Protein AF-A0A3B8X497-F1 (afdb_monomer_lite)

Sequence (88 aa):
DEFVGKLKMMRNAADDLGHKDFVIIARTDGVSATEAPETKRGIQLAIDRGLRYMDSGVPDLLWCEFPTAERGPTEQFCSEIRKRFPGA

Foldseek 3Di:
DVLLVVLVVVCVVCVVVVNNVDAAEAEDAQQPPPPDPPVRGHLVVLLVSQLVNVVSVRHPHYHYDDPDPDPVSVCVSVVSNCVPVVVD

Secondary structure (DSSP, 8-state):
-HHHHHHHHHHHHHHHTT-TT---EEEE-TTT-TTS-GGG-SHHHHHHHHHHHHTTT--SEEEE--SS--HHHHHHHHHHHHHH-TT-

Structure (mmCIF, N/CA/C/O backbone):
data_AF-A0A3B8X497-F1
#
_entry.id   AF-A0A3B8X497-F1
#
loop_
_atom_site.group_PDB
_atom_site.id
_atom_site.type_symbol
_atom_site.label_atom_id
_atom_site.label_alt_id
_atom_site.label_comp_id
_atom_site.label_asym_id
_atom_site.label_entity_id
_atom_site.label_seq_id
_atom_site.pdbx_PDB_ins_code
_atom_site.Cartn_x
_atom_site.Cartn_y
_atom_site.Cartn_z
_atom_site.occupancy
_atom_site.B_iso_or_equiv
_atom_site.auth_seq_id
_atom_site.auth_comp_id
_atom_site.auth_asym_id
_atom_site.auth_atom_id
_atom_site.pdbx_PDB_model_num
ATOM 1 N N . ASP A 1 1 ? 3.509 12.832 0.725 1.00 80.81 1 ASP A N 1
ATOM 2 C CA . ASP A 1 1 ? 2.692 13.268 1.876 1.00 80.81 1 ASP A CA 1
ATOM 3 C C . ASP A 1 1 ? 1.203 13.218 1.589 1.00 80.81 1 ASP A C 1
ATOM 5 O O . ASP A 1 1 ? 0.486 12.636 2.388 1.00 80.81 1 ASP A O 1
ATOM 9 N N . GLU A 1 2 ? 0.742 13.699 0.430 1.00 94.25 2 GLU A N 1
ATOM 10 C CA . GLU A 1 2 ? -0.685 13.682 0.056 1.00 94.25 2 GLU A CA 1
ATOM 11 C C . GLU A 1 2 ? -1.375 12.311 0.225 1.00 94.25 2 GLU A C 1
ATOM 13 O O . GLU A 1 2 ? -2.382 12.212 0.920 1.00 94.25 2 GLU A O 1
ATOM 18 N N . PHE A 1 3 ? -0.821 11.233 -0.349 1.00 95.88 3 PHE A N 1
ATOM 19 C CA . PHE A 1 3 ? -1.447 9.904 -0.270 1.00 95.88 3 PHE A CA 1
ATOM 20 C C . PHE A 1 3 ? -1.518 9.355 1.163 1.00 95.88 3 PHE A C 1
ATOM 22 O O . PHE A 1 3 ? -2.520 8.770 1.553 1.00 95.88 3 PHE A O 1
ATOM 29 N N . VAL A 1 4 ? -0.497 9.608 1.987 1.00 97.50 4 VAL A N 1
AT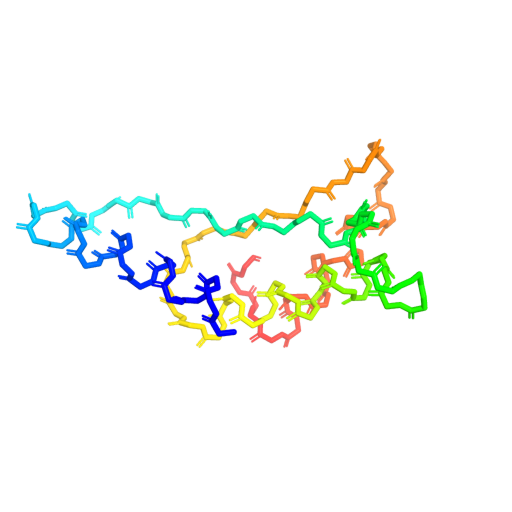OM 30 C CA . VAL A 1 4 ? -0.522 9.235 3.412 1.00 97.50 4 VAL A CA 1
ATOM 31 C C . VAL A 1 4 ? -1.604 10.022 4.157 1.00 97.50 4 VAL A C 1
ATOM 33 O O . VAL A 1 4 ? -2.284 9.466 5.015 1.00 97.50 4 VAL A O 1
ATOM 36 N N . GLY A 1 5 ? -1.811 11.293 3.801 1.00 98.19 5 GLY A N 1
ATOM 37 C CA .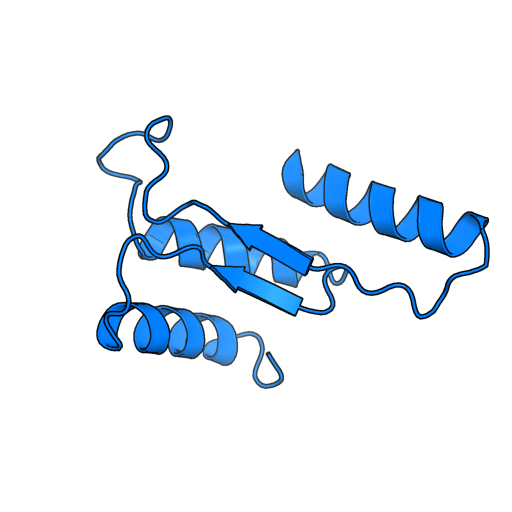 GLY A 1 5 ? -2.933 12.088 4.301 1.00 98.19 5 GLY A CA 1
ATOM 38 C C . GLY A 1 5 ? -4.288 11.457 3.967 1.00 98.19 5 GLY A C 1
ATOM 39 O O . GLY A 1 5 ? -5.133 11.341 4.850 1.00 98.19 5 GLY A O 1
ATOM 40 N N . LYS A 1 6 ? -4.465 10.964 2.732 1.00 98.31 6 LYS A N 1
ATOM 41 C CA . LYS A 1 6 ? -5.676 10.233 2.315 1.00 98.31 6 LYS A CA 1
ATOM 42 C C . LYS A 1 6 ? -5.890 8.957 3.134 1.00 98.31 6 LYS A C 1
ATOM 44 O O . LYS A 1 6 ? -7.007 8.722 3.581 1.00 98.31 6 LYS A O 1
ATOM 49 N N . LEU A 1 7 ? -4.835 8.173 3.386 1.00 98.31 7 LEU A N 1
ATOM 50 C CA . LEU A 1 7 ? -4.917 6.981 4.243 1.00 98.31 7 LEU A CA 1
ATOM 51 C C . LEU A 1 7 ? -5.412 7.345 5.650 1.00 98.31 7 LEU A C 1
ATOM 53 O O . LEU A 1 7 ? -6.403 6.791 6.118 1.00 98.31 7 LEU A O 1
ATOM 57 N N . LYS A 1 8 ? -4.775 8.330 6.292 1.00 97.88 8 LYS A N 1
ATOM 58 C CA . LYS A 1 8 ? -5.161 8.794 7.635 1.00 97.88 8 LYS A CA 1
ATOM 59 C C . LYS A 1 8 ? -6.599 9.308 7.682 1.00 97.88 8 LYS A C 1
ATOM 61 O O . LYS A 1 8 ? -7.324 8.992 8.615 1.00 97.88 8 LYS A O 1
ATOM 66 N N . MET A 1 9 ? -7.022 10.055 6.662 1.00 98.19 9 MET A N 1
ATOM 67 C CA . MET A 1 9 ? -8.402 10.525 6.539 1.00 98.19 9 MET A CA 1
ATOM 68 C C . MET A 1 9 ? -9.394 9.355 6.481 1.00 98.19 9 MET A C 1
ATOM 70 O O . MET A 1 9 ? -10.404 9.396 7.175 1.00 98.19 9 MET A O 1
ATOM 74 N N . MET A 1 10 ? -9.105 8.310 5.696 1.00 98.00 10 MET A N 1
ATOM 75 C CA . MET A 1 10 ? -9.965 7.122 5.619 1.00 98.00 10 MET A CA 1
ATOM 76 C C . MET A 1 10 ? -10.074 6.403 6.969 1.00 98.00 10 MET A C 1
ATOM 78 O O . MET A 1 10 ? -11.180 6.040 7.360 1.00 98.00 10 MET A O 1
ATOM 82 N N . ARG A 1 11 ? -8.962 6.253 7.705 1.00 98.00 11 ARG A N 1
ATOM 83 C CA . ARG A 1 11 ? -8.980 5.654 9.050 1.00 98.00 11 ARG A CA 1
ATOM 84 C C . ARG A 1 11 ? -9.801 6.483 10.031 1.00 98.00 11 ARG A C 1
ATOM 86 O O . ARG A 1 11 ? -10.684 5.932 10.670 1.00 98.00 11 ARG A O 1
ATOM 93 N N . ASN A 1 12 ? -9.582 7.797 10.076 1.00 97.94 12 ASN A N 1
ATOM 94 C CA . ASN A 1 12 ? -10.346 8.683 10.955 1.00 97.94 12 ASN A CA 1
ATOM 95 C C . ASN A 1 12 ? -11.851 8.615 10.659 1.00 97.94 12 ASN A C 1
ATOM 97 O O . ASN A 1 12 ? -12.648 8.490 11.578 1.00 97.94 12 ASN A O 1
ATOM 101 N N . ALA A 1 13 ? -12.242 8.633 9.380 1.00 98.38 13 ALA A N 1
ATOM 102 C CA . ALA A 1 13 ? -13.648 8.525 8.999 1.00 98.38 13 ALA A CA 1
ATOM 103 C C . ALA A 1 13 ? -14.269 7.181 9.423 1.00 98.38 13 ALA A C 1
ATOM 105 O O . ALA A 1 13 ? -15.412 7.147 9.873 1.00 98.38 13 ALA A O 1
ATOM 106 N N . ALA A 1 14 ? -13.528 6.075 9.294 1.00 98.31 14 ALA A N 1
ATOM 107 C CA . ALA A 1 14 ? -13.981 4.769 9.762 1.00 98.31 14 ALA A CA 1
ATOM 108 C C . ALA A 1 14 ? -14.127 4.729 11.292 1.00 98.31 14 ALA A C 1
ATOM 110 O O . ALA A 1 14 ? -15.141 4.247 11.798 1.00 98.31 14 ALA A O 1
ATOM 111 N N . ASP A 1 15 ? -13.153 5.277 12.019 1.00 97.56 15 ASP A N 1
ATOM 112 C CA . ASP A 1 15 ? -13.149 5.314 13.481 1.00 97.56 15 ASP A CA 1
ATOM 113 C C . ASP A 1 15 ? -14.297 6.179 14.033 1.00 97.56 15 ASP A C 1
ATOM 115 O O . ASP A 1 15 ? -14.992 5.745 14.954 1.00 97.56 15 ASP A O 1
ATOM 119 N N . ASP A 1 16 ? -14.564 7.341 13.426 1.00 98.19 16 ASP A N 1
ATOM 120 C CA . ASP A 1 16 ? -15.663 8.248 13.798 1.00 98.19 16 ASP A CA 1
ATOM 121 C C . ASP A 1 16 ? -17.046 7.595 13.630 1.00 98.19 16 ASP A C 1
ATOM 123 O O . ASP A 1 16 ? -17.975 7.869 14.393 1.00 98.19 16 ASP A O 1
ATOM 127 N N . LEU A 1 17 ? -17.185 6.693 12.654 1.00 98.25 17 LEU A N 1
ATOM 128 C CA . LEU A 1 17 ? -18.401 5.909 12.414 1.00 98.25 17 LEU A CA 1
ATOM 129 C C . LEU A 1 17 ? -18.467 4.620 13.255 1.00 98.25 17 LEU A C 1
ATOM 131 O O . LEU A 1 17 ? -19.441 3.872 13.167 1.00 98.25 17 LEU A O 1
ATOM 135 N N . GLY A 1 18 ? -17.447 4.338 14.072 1.00 98.06 18 GLY A N 1
ATOM 136 C CA . GLY A 1 18 ? -17.362 3.126 14.888 1.00 98.06 18 GLY A CA 1
ATOM 137 C C . GLY A 1 18 ? -16.965 1.861 14.116 1.00 98.06 18 GLY A C 1
ATOM 138 O O . GLY A 1 18 ? -17.096 0.757 14.645 1.00 98.06 18 GLY A O 1
ATOM 139 N N . HIS A 1 19 ? -16.453 1.987 12.890 1.00 97.81 19 HIS A N 1
ATOM 140 C CA . HIS A 1 19 ? -16.016 0.876 12.041 1.00 97.81 19 HIS A CA 1
ATOM 141 C C . HIS A 1 19 ? -14.537 0.534 12.262 1.00 97.81 19 HIS A C 1
ATOM 143 O O . HIS A 1 19 ? -13.703 0.677 11.369 1.00 97.81 19 HIS A O 1
ATOM 149 N N . LYS A 1 20 ? -14.204 0.041 13.458 1.00 91.69 20 LYS A N 1
ATOM 150 C CA . LYS A 1 20 ? -12.813 -0.292 13.825 1.00 91.69 20 LYS A CA 1
ATOM 151 C C . LYS A 1 20 ? -12.189 -1.372 12.934 1.00 91.69 20 LYS A C 1
ATOM 153 O O . LYS A 1 20 ? -10.999 -1.306 12.647 1.00 91.69 20 LYS A O 1
ATOM 158 N N . ASP A 1 21 ? -13.006 -2.299 12.436 1.00 96.06 21 ASP A N 1
ATOM 159 C CA . ASP A 1 21 ? -12.570 -3.403 11.568 1.00 96.06 21 ASP A CA 1
ATOM 160 C C . ASP A 1 21 ? -12.590 -3.034 10.073 1.00 96.06 21 ASP A C 1
ATOM 162 O O . ASP A 1 21 ? -12.507 -3.903 9.204 1.00 96.06 21 ASP A O 1
ATOM 166 N N . PHE A 1 22 ? -12.747 -1.747 9.742 1.00 97.62 22 PHE A N 1
ATOM 167 C CA . PHE A 1 22 ? -12.721 -1.304 8.355 1.00 97.62 22 PHE A CA 1
ATOM 168 C C . PHE A 1 22 ? -11.329 -1.522 7.755 1.00 97.62 22 PHE A C 1
ATOM 170 O O . PHE A 1 22 ? -10.333 -1.002 8.264 1.00 97.62 22 PHE A O 1
ATOM 177 N N . VAL A 1 23 ? -11.283 -2.278 6.659 1.00 98.06 23 VAL A N 1
ATOM 178 C CA . VAL A 1 23 ? -10.048 -2.638 5.957 1.00 98.06 23 VAL A CA 1
ATOM 179 C C . VAL A 1 23 ? -9.668 -1.538 4.973 1.00 98.06 23 VAL A C 1
ATOM 181 O O . VAL A 1 23 ? -10.454 -1.165 4.101 1.00 98.06 23 VAL A O 1
ATOM 184 N N . ILE A 1 24 ? -8.432 -1.055 5.069 1.00 98.25 24 ILE A N 1
ATOM 185 C CA . ILE A 1 24 ? -7.856 -0.058 4.170 1.00 98.25 24 ILE A CA 1
ATOM 186 C C . ILE A 1 24 ? -6.775 -0.714 3.311 1.00 98.25 24 ILE A C 1
ATOM 188 O O . ILE A 1 24 ? -5.758 -1.192 3.813 1.00 98.25 24 ILE A O 1
ATOM 192 N N . ILE A 1 25 ? -6.972 -0.673 1.991 1.00 98.38 25 ILE A N 1
ATOM 193 C CA . ILE A 1 25 ? -5.995 -1.143 1.005 1.00 98.38 25 ILE A CA 1
ATOM 194 C C . ILE A 1 25 ? -5.249 0.061 0.427 1.00 98.38 25 ILE A C 1
ATOM 196 O O . ILE A 1 25 ? -5.844 0.913 -0.236 1.00 98.38 25 ILE A O 1
ATOM 200 N N . ALA A 1 26 ? -3.934 0.127 0.633 1.00 98.25 26 ALA A N 1
ATOM 201 C CA . ALA A 1 26 ? -3.091 1.110 -0.036 1.00 98.25 26 ALA A CA 1
ATOM 202 C C . ALA A 1 26 ? -2.638 0.577 -1.401 1.00 98.25 26 ALA A C 1
ATOM 204 O O . ALA A 1 26 ? -1.821 -0.339 -1.481 1.00 98.25 26 ALA A O 1
ATOM 205 N N . ARG A 1 27 ? -3.145 1.170 -2.485 1.00 98.31 27 ARG A N 1
ATOM 206 C CA . ARG A 1 27 ? -2.744 0.839 -3.860 1.00 98.31 27 ARG A CA 1
ATOM 207 C C . ARG A 1 27 ? -1.651 1.780 -4.371 1.00 98.31 27 ARG A C 1
ATOM 209 O O . ARG A 1 27 ? -1.748 2.992 -4.196 1.00 98.31 27 ARG A O 1
ATOM 216 N N . THR A 1 28 ? -0.636 1.233 -5.040 1.00 96.69 28 THR A N 1
ATOM 217 C CA . THR A 1 28 ? 0.357 1.988 -5.818 1.00 96.69 28 THR A CA 1
ATOM 218 C C . THR A 1 28 ? 0.321 1.585 -7.288 1.00 96.69 28 THR A C 1
ATOM 220 O O . THR A 1 28 ? 0.480 0.417 -7.625 1.00 96.69 28 THR A O 1
ATOM 223 N N . ASP A 1 29 ? 0.201 2.576 -8.170 1.00 95.31 29 ASP A N 1
ATOM 224 C CA . ASP A 1 29 ? 0.348 2.421 -9.625 1.00 95.31 29 ASP A CA 1
ATOM 225 C C . ASP A 1 29 ? 1.772 2.777 -10.099 1.00 95.31 29 ASP A C 1
ATOM 227 O O . ASP A 1 29 ? 2.006 3.098 -11.263 1.00 95.31 29 ASP A O 1
ATOM 231 N N . GLY A 1 30 ? 2.753 2.776 -9.184 1.00 93.00 30 GLY A N 1
ATOM 232 C CA . GLY A 1 30 ? 4.123 3.243 -9.443 1.00 93.00 30 GLY A CA 1
ATOM 233 C C . GLY A 1 30 ? 4.848 2.517 -10.582 1.00 93.00 30 GLY A C 1
ATOM 234 O O . GLY A 1 30 ? 5.715 3.116 -11.220 1.00 93.00 30 GLY A O 1
ATOM 235 N N . VAL A 1 31 ? 4.463 1.272 -10.882 1.00 93.12 31 VAL A N 1
ATOM 236 C CA . VAL A 1 31 ? 5.054 0.482 -11.973 1.00 93.12 31 VAL A CA 1
ATOM 237 C C . VAL A 1 31 ? 4.816 1.153 -13.326 1.00 93.12 31 VAL A C 1
ATOM 239 O O . VAL A 1 31 ? 5.748 1.285 -14.117 1.00 93.12 31 VAL A O 1
ATOM 242 N N . SER A 1 32 ? 3.596 1.636 -13.561 1.00 90.19 32 SER A N 1
ATOM 243 C CA . SER A 1 32 ? 3.149 2.152 -14.861 1.00 90.19 32 SER A CA 1
ATOM 244 C C . SER A 1 32 ? 2.784 3.638 -14.837 1.00 90.19 32 SER A C 1
ATOM 246 O O . SER A 1 32 ? 2.242 4.144 -15.813 1.00 90.19 32 SER A O 1
ATOM 248 N N . ALA A 1 33 ? 3.079 4.353 -13.746 1.00 88.62 33 ALA A N 1
ATOM 249 C CA . ALA A 1 33 ? 2.692 5.750 -13.554 1.00 88.62 33 ALA A CA 1
ATOM 250 C C . ALA A 1 33 ? 3.274 6.679 -14.636 1.00 88.62 33 ALA A C 1
ATOM 252 O O . ALA A 1 33 ? 4.403 7.158 -14.522 1.00 88.62 33 ALA A O 1
ATOM 253 N N . THR A 1 34 ? 2.474 7.000 -15.654 1.00 82.50 34 THR A N 1
ATOM 254 C CA . THR A 1 34 ? 2.861 7.825 -16.812 1.00 82.50 34 THR A CA 1
ATOM 255 C C . THR A 1 34 ? 3.099 9.298 -16.487 1.00 82.50 34 THR A C 1
ATOM 257 O O . THR A 1 34 ? 3.565 10.042 -17.344 1.00 82.50 34 THR A O 1
ATOM 260 N N . GLU A 1 35 ? 2.803 9.731 -15.265 1.00 78.44 35 GLU A N 1
ATOM 261 C CA . GLU A 1 35 ? 3.005 11.107 -14.799 1.00 78.44 35 GLU A CA 1
ATOM 262 C C . GLU A 1 35 ? 4.311 11.289 -14.011 1.00 78.44 35 GLU A C 1
ATOM 264 O O . GLU A 1 35 ? 4.791 12.408 -13.849 1.00 78.44 35 GLU A O 1
ATOM 269 N N . ALA A 1 36 ? 4.934 10.206 -13.527 1.00 75.38 36 ALA A N 1
ATOM 270 C CA . ALA A 1 36 ? 6.244 10.304 -12.880 1.00 75.38 36 ALA A CA 1
ATOM 271 C C . ALA A 1 36 ? 7.340 10.552 -13.934 1.00 75.38 36 ALA A C 1
ATOM 273 O O . ALA A 1 36 ? 7.161 10.162 -15.080 1.00 75.38 36 ALA A O 1
ATOM 274 N N . PRO A 1 37 ? 8.496 11.154 -13.622 1.00 79.06 37 PRO A N 1
ATOM 275 C CA . PRO A 1 37 ? 9.622 11.169 -14.560 1.00 79.06 37 PRO A CA 1
ATOM 276 C C . PRO A 1 37 ? 10.001 9.739 -14.963 1.00 79.06 37 PRO A C 1
ATOM 278 O O . PRO A 1 37 ? 10.018 8.866 -14.100 1.00 79.06 37 PRO A O 1
ATOM 281 N N . GLU A 1 38 ? 10.306 9.484 -16.238 1.00 68.12 38 GLU A N 1
ATOM 282 C CA . GLU A 1 38 ? 10.596 8.129 -16.745 1.00 68.12 38 GLU A CA 1
ATOM 283 C C . GLU A 1 38 ? 11.724 7.441 -15.961 1.00 68.12 38 GLU A C 1
ATOM 285 O O . GLU A 1 38 ? 11.595 6.290 -15.557 1.00 68.12 38 GLU A O 1
ATOM 290 N N . THR A 1 39 ? 12.758 8.206 -15.601 1.00 72.69 39 THR A N 1
ATOM 291 C CA . THR A 1 39 ? 13.886 7.768 -14.759 1.00 72.69 39 THR A CA 1
ATOM 292 C C . THR A 1 39 ? 13.501 7.381 -13.330 1.00 72.69 39 THR A C 1
ATOM 294 O O . THR A 1 39 ? 14.323 6.839 -12.596 1.00 72.69 39 THR A O 1
ATOM 297 N N . LYS A 1 40 ? 12.271 7.687 -12.914 1.00 74.44 40 LYS A N 1
ATOM 298 C CA . LYS A 1 40 ? 11.716 7.409 -11.589 1.00 74.44 40 LYS A CA 1
ATOM 299 C C . LYS A 1 40 ? 10.486 6.503 -11.651 1.00 74.44 40 LYS A C 1
ATOM 301 O O . LYS A 1 40 ? 9.809 6.406 -10.639 1.00 74.44 40 LYS A O 1
ATOM 306 N N . ARG A 1 41 ? 10.142 5.901 -12.796 1.00 81.06 41 ARG A N 1
ATOM 307 C CA . ARG A 1 41 ? 9.032 4.934 -12.929 1.00 81.06 41 ARG A CA 1
ATOM 308 C C . ARG A 1 41 ? 9.507 3.506 -12.670 1.00 81.06 41 ARG A C 1
ATOM 310 O O . ARG A 1 41 ? 10.703 3.238 -12.595 1.00 81.06 41 ARG A O 1
ATOM 317 N N . GLY A 1 42 ? 8.556 2.583 -12.578 1.00 91.94 42 GLY A N 1
ATOM 318 C CA . GLY A 1 42 ? 8.829 1.153 -12.523 1.00 91.94 42 GLY A CA 1
ATOM 319 C C . GLY A 1 42 ? 8.788 0.590 -11.109 1.00 91.94 42 GLY A C 1
ATOM 320 O O . GLY A 1 42 ? 8.275 1.206 -10.172 1.00 91.94 42 GLY A O 1
ATOM 321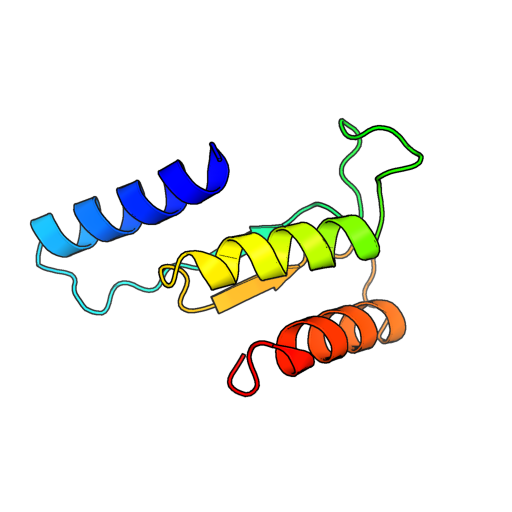 N N . ILE A 1 43 ? 9.322 -0.622 -10.966 1.00 95.50 43 ILE A N 1
ATOM 322 C CA . ILE A 1 43 ? 9.186 -1.411 -9.740 1.00 95.50 43 ILE A CA 1
ATOM 323 C C . ILE A 1 43 ? 9.754 -0.700 -8.507 1.00 95.50 43 ILE A C 1
ATOM 325 O O . ILE A 1 43 ? 9.146 -0.752 -7.442 1.00 95.50 43 ILE A O 1
ATOM 329 N N . GLN A 1 44 ? 10.851 0.049 -8.659 1.00 94.94 44 GLN A N 1
ATOM 330 C CA . GLN A 1 44 ? 11.460 0.780 -7.549 1.00 94.94 44 GLN A CA 1
ATOM 331 C C . GLN A 1 44 ? 10.532 1.866 -6.995 1.00 94.94 44 GLN A C 1
ATOM 333 O O . GLN A 1 44 ? 10.380 1.984 -5.783 1.00 94.94 44 GLN A O 1
ATOM 338 N N . LEU A 1 45 ? 9.834 2.606 -7.863 1.00 94.94 45 LEU A N 1
ATOM 339 C CA . LEU A 1 45 ? 8.861 3.603 -7.416 1.00 94.94 45 LEU A CA 1
ATOM 340 C C . LEU A 1 45 ? 7.698 2.959 -6.670 1.00 94.94 45 LEU A C 1
ATOM 342 O O . LEU A 1 45 ? 7.208 3.517 -5.686 1.00 94.94 45 LEU A O 1
ATOM 346 N N . ALA A 1 46 ? 7.231 1.806 -7.152 1.00 96.69 46 ALA A N 1
ATOM 347 C CA . ALA A 1 46 ? 6.186 1.061 -6.473 1.00 96.69 46 ALA A CA 1
ATOM 348 C C . ALA A 1 46 ? 6.647 0.625 -5.076 1.00 96.69 46 ALA A C 1
ATOM 350 O O . ALA A 1 46 ? 5.910 0.859 -4.120 1.00 96.69 46 ALA A O 1
ATOM 351 N N . ILE A 1 47 ? 7.866 0.087 -4.948 1.00 97.62 47 ILE A N 1
ATOM 352 C CA . ILE A 1 47 ? 8.479 -0.300 -3.667 1.00 97.62 47 ILE A CA 1
ATOM 353 C C . ILE A 1 47 ? 8.569 0.904 -2.723 1.00 97.62 47 ILE A C 1
ATOM 355 O O . ILE A 1 47 ? 8.061 0.840 -1.606 1.00 97.62 47 ILE A O 1
ATOM 359 N N . ASP A 1 48 ? 9.138 2.023 -3.175 1.00 96.25 48 ASP A N 1
ATOM 360 C CA . ASP A 1 48 ? 9.324 3.220 -2.347 1.00 96.25 48 ASP A CA 1
ATOM 361 C C . ASP A 1 48 ? 7.984 3.775 -1.845 1.00 96.25 48 ASP A C 1
ATOM 363 O O . ASP A 1 48 ? 7.838 4.149 -0.677 1.00 96.25 48 ASP A O 1
ATOM 367 N N . ARG A 1 49 ? 6.973 3.803 -2.723 1.00 96.44 49 ARG A N 1
ATOM 368 C CA . ARG A 1 49 ? 5.604 4.187 -2.360 1.00 96.44 49 ARG A CA 1
ATOM 369 C C . ARG A 1 49 ? 5.003 3.205 -1.364 1.00 96.44 49 ARG A C 1
ATOM 371 O O . ARG A 1 49 ? 4.478 3.649 -0.350 1.00 96.44 49 ARG A O 1
ATOM 378 N N . GLY A 1 50 ? 5.118 1.905 -1.623 1.00 97.56 50 GLY A N 1
ATOM 379 C CA . GLY A 1 50 ? 4.591 0.858 -0.756 1.00 97.56 50 GLY A CA 1
ATOM 380 C C . GLY A 1 50 ? 5.168 0.931 0.653 1.00 97.56 50 GLY A C 1
ATOM 381 O O . GLY A 1 50 ? 4.412 1.003 1.617 1.00 97.56 50 GLY A O 1
ATOM 382 N N . LEU A 1 51 ? 6.493 1.040 0.777 1.00 98.00 51 LEU A N 1
ATOM 383 C CA . LEU A 1 51 ? 7.168 1.237 2.059 1.00 98.00 51 LEU A CA 1
ATOM 384 C C . LEU A 1 51 ? 6.670 2.498 2.774 1.00 98.00 51 LEU A C 1
ATOM 386 O O . LEU A 1 51 ? 6.345 2.443 3.956 1.00 98.00 51 LEU A O 1
ATOM 390 N N . ARG A 1 52 ? 6.531 3.617 2.050 1.00 97.25 52 ARG A N 1
ATOM 391 C CA . ARG A 1 52 ? 6.020 4.873 2.618 1.00 97.25 52 ARG A CA 1
ATOM 392 C C . ARG A 1 52 ? 4.559 4.778 3.065 1.00 97.25 52 ARG A C 1
ATOM 394 O O . ARG A 1 52 ? 4.164 5.473 3.998 1.00 97.25 52 ARG A O 1
ATOM 401 N N . TYR A 1 53 ? 3.742 3.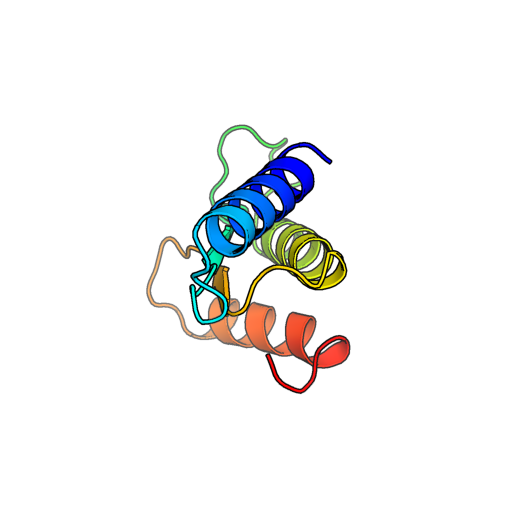969 2.393 1.00 97.81 53 TYR A N 1
ATOM 402 C CA . TYR A 1 53 ? 2.356 3.730 2.796 1.00 97.81 53 TYR A CA 1
ATOM 403 C C . TYR A 1 53 ? 2.314 2.886 4.069 1.00 97.81 53 TYR A C 1
ATOM 405 O O . TYR A 1 53 ? 1.610 3.254 5.006 1.00 97.81 53 TYR A O 1
ATOM 413 N N . MET A 1 54 ? 3.123 1.828 4.146 1.00 97.69 54 MET A N 1
ATOM 414 C CA . MET A 1 54 ? 3.240 0.974 5.334 1.00 97.69 54 MET A CA 1
ATOM 415 C C . MET A 1 54 ? 3.802 1.729 6.547 1.00 97.69 54 MET A C 1
ATOM 417 O O . MET A 1 54 ? 3.293 1.570 7.652 1.00 97.69 54 MET A O 1
ATOM 421 N N . ASP A 1 55 ? 4.762 2.638 6.341 1.00 97.38 55 ASP A N 1
ATOM 422 C CA . ASP A 1 55 ? 5.310 3.516 7.389 1.00 97.38 55 ASP A CA 1
ATOM 423 C C . ASP A 1 55 ? 4.246 4.398 8.064 1.00 97.38 55 ASP A C 1
ATOM 425 O O . ASP A 1 55 ? 4.460 4.903 9.165 1.00 97.38 55 ASP A O 1
ATOM 429 N N . SER A 1 56 ? 3.085 4.599 7.430 1.00 96.44 56 SER A N 1
ATOM 430 C CA . SER A 1 56 ? 1.982 5.330 8.058 1.00 96.44 56 SER A CA 1
ATOM 431 C C . SER A 1 56 ? 1.274 4.545 9.165 1.00 96.44 56 SER A C 1
ATOM 433 O O . SER A 1 56 ? 0.579 5.166 9.968 1.00 96.44 56 SER A O 1
ATOM 435 N N . GLY A 1 57 ? 1.411 3.214 9.187 1.00 96.31 57 GLY A N 1
ATOM 436 C CA . GLY A 1 57 ? 0.692 2.315 10.095 1.00 96.31 57 GLY A CA 1
ATOM 437 C C . GLY A 1 57 ? -0.817 2.228 9.846 1.00 96.31 57 GLY A C 1
ATOM 438 O O . GLY A 1 57 ? -1.529 1.659 10.663 1.00 96.31 57 GLY A O 1
ATOM 439 N N . VAL A 1 58 ? -1.315 2.821 8.756 1.00 97.19 58 VAL A N 1
ATOM 440 C CA . VAL A 1 58 ? -2.747 2.869 8.434 1.00 97.19 58 VAL A CA 1
ATOM 441 C C . VAL A 1 58 ? -3.244 1.698 7.578 1.00 97.19 58 VAL A C 1
ATOM 443 O O . VAL A 1 58 ? -4.321 1.192 7.891 1.00 97.19 58 VAL A O 1
ATOM 446 N N . PRO A 1 59 ? -2.572 1.311 6.473 1.00 97.69 59 PRO A N 1
ATOM 447 C CA . PRO A 1 59 ? -3.124 0.295 5.591 1.00 97.69 59 PRO A CA 1
ATOM 448 C C . PRO A 1 59 ? -3.006 -1.098 6.203 1.00 97.69 59 PRO A C 1
ATOM 450 O O . PRO A 1 59 ? -1.954 -1.476 6.713 1.00 97.69 59 PRO A O 1
ATOM 453 N N . ASP A 1 60 ? -4.079 -1.866 6.071 1.00 97.75 60 ASP A N 1
ATOM 454 C CA . ASP A 1 60 ? -4.147 -3.274 6.462 1.00 97.75 60 ASP A CA 1
ATOM 455 C C . ASP A 1 60 ? -3.596 -4.181 5.354 1.00 97.75 60 ASP A C 1
ATOM 457 O O . ASP A 1 60 ? -3.068 -5.259 5.612 1.00 97.75 60 ASP A O 1
ATOM 461 N N . LEU A 1 61 ? -3.713 -3.733 4.099 1.00 97.94 61 LEU A N 1
ATOM 462 C CA . LEU A 1 61 ? -3.228 -4.435 2.916 1.00 97.94 61 LEU A CA 1
ATOM 463 C C . LEU A 1 61 ? -2.518 -3.468 1.970 1.00 97.94 61 LEU A C 1
ATOM 465 O O . LEU A 1 61 ? -2.901 -2.303 1.820 1.00 97.94 61 LEU A O 1
ATOM 469 N N . LEU A 1 62 ? -1.512 -3.986 1.271 1.00 98.06 62 LEU A N 1
ATOM 470 C CA . LEU A 1 62 ? -0.772 -3.263 0.246 1.00 98.06 62 LEU A CA 1
ATOM 471 C C . LEU A 1 62 ? -1.006 -3.907 -1.123 1.00 98.06 62 LEU A C 1
ATOM 473 O O . LEU A 1 62 ? -0.858 -5.116 -1.283 1.00 98.06 62 LEU A O 1
ATOM 477 N N . TRP A 1 63 ? -1.333 -3.091 -2.122 1.00 98.38 63 TRP A N 1
ATOM 478 C CA . TRP A 1 63 ? -1.555 -3.524 -3.501 1.00 98.38 63 TRP A CA 1
ATOM 479 C C . TRP A 1 63 ? -0.600 -2.781 -4.441 1.00 98.38 63 TRP A C 1
ATOM 481 O O . TRP A 1 63 ? -0.663 -1.561 -4.583 1.00 98.38 63 TRP A O 1
ATOM 491 N N . CYS A 1 64 ? 0.285 -3.520 -5.109 1.00 98.00 64 CYS A N 1
ATOM 492 C CA . CYS A 1 64 ? 1.038 -3.027 -6.260 1.00 98.00 64 CYS A CA 1
ATOM 493 C C . CYS A 1 64 ? 0.314 -3.382 -7.558 1.00 98.00 64 CYS A C 1
ATOM 495 O O . CYS A 1 64 ? 0.116 -4.564 -7.837 1.00 98.00 64 CYS A O 1
ATOM 497 N N . GLU A 1 65 ? -0.082 -2.381 -8.340 1.00 97.25 65 GLU A N 1
ATOM 498 C CA . GLU A 1 65 ? -0.659 -2.638 -9.655 1.00 97.25 65 GLU A CA 1
ATOM 499 C C . GLU A 1 65 ? 0.439 -2.993 -10.660 1.00 97.25 65 GLU A C 1
ATOM 501 O O . GLU A 1 65 ? 1.386 -2.226 -10.858 1.00 97.25 65 GLU A O 1
ATOM 506 N N . PHE A 1 66 ? 0.288 -4.145 -11.315 1.00 95.94 66 PHE A N 1
ATOM 507 C CA . PHE A 1 66 ? 1.189 -4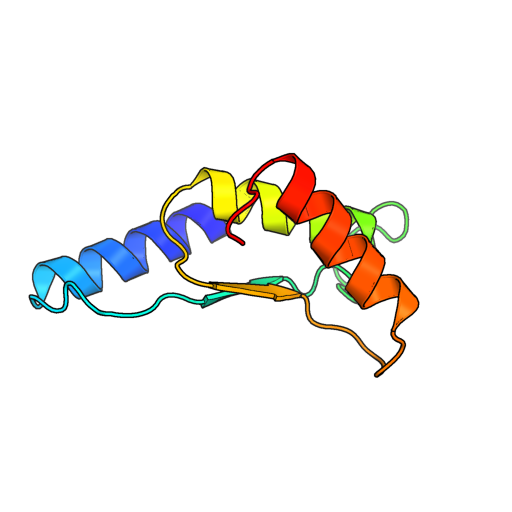.618 -12.362 1.00 95.94 66 PHE A CA 1
ATOM 508 C C . PHE A 1 66 ? 0.487 -4.606 -13.729 1.00 95.94 66 PHE A C 1
ATOM 510 O O . PHE A 1 66 ? -0.677 -4.993 -13.819 1.00 95.94 66 PHE A O 1
ATOM 517 N N . PRO A 1 67 ? 1.182 -4.217 -14.814 1.00 94.06 67 PRO A N 1
ATOM 518 C CA . PRO A 1 67 ? 0.609 -4.217 -16.162 1.00 94.06 67 PRO A CA 1
ATOM 519 C C . PRO A 1 67 ? 0.495 -5.622 -16.778 1.00 94.06 67 PRO A C 1
ATOM 521 O O . PRO A 1 67 ? -0.145 -5.789 -17.814 1.00 94.06 67 PRO A O 1
ATOM 524 N N . THR A 1 68 ? 1.141 -6.626 -16.178 1.00 94.56 68 THR A N 1
ATOM 525 C CA . THR A 1 68 ? 1.172 -8.017 -16.647 1.00 94.56 68 THR A CA 1
ATOM 526 C C . THR A 1 68 ? 1.085 -8.986 -15.466 1.00 94.56 68 THR A C 1
ATOM 528 O O . THR A 1 68 ? 1.301 -8.606 -14.316 1.00 94.56 68 THR A O 1
ATOM 531 N N . ALA A 1 69 ? 0.806 -10.260 -15.751 1.00 94.56 69 ALA A N 1
ATOM 532 C CA . ALA A 1 69 ? 0.777 -11.335 -14.754 1.00 94.56 69 ALA A CA 1
ATOM 533 C C . ALA A 1 69 ? 2.160 -11.978 -14.508 1.00 94.56 69 ALA A C 1
ATOM 535 O O . ALA A 1 69 ? 2.251 -13.128 -14.075 1.00 94.56 69 ALA A O 1
ATOM 536 N N . GLU A 1 70 ? 3.251 -11.280 -14.830 1.00 95.06 70 GLU A N 1
ATOM 537 C CA . GLU A 1 70 ? 4.597 -11.813 -14.635 1.00 95.06 70 GLU A CA 1
ATOM 538 C C . GLU A 1 70 ? 4.936 -11.970 -13.149 1.00 95.06 70 GLU A C 1
ATOM 540 O O . GLU A 1 70 ? 4.741 -11.078 -12.318 1.00 95.06 70 GLU A O 1
ATOM 545 N N . ARG A 1 71 ? 5.509 -13.127 -12.815 1.00 96.81 71 ARG A N 1
ATOM 546 C CA . ARG A 1 71 ? 5.824 -13.482 -11.431 1.00 96.81 71 ARG A CA 1
ATOM 547 C C . ARG A 1 71 ? 7.005 -12.688 -10.863 1.00 96.81 71 ARG A C 1
ATOM 549 O O . ARG A 1 71 ? 6.953 -12.289 -9.706 1.00 96.81 71 ARG A O 1
ATOM 556 N N . GLY A 1 72 ? 8.032 -12.422 -11.672 1.00 97.62 72 GLY A N 1
ATOM 557 C CA . GLY A 1 72 ? 9.279 -11.782 -11.228 1.00 97.62 72 GLY A CA 1
ATOM 558 C C . GLY A 1 72 ? 9.078 -10.425 -10.534 1.00 97.62 72 GLY A C 1
ATOM 559 O O . GLY A 1 72 ? 9.501 -10.276 -9.387 1.00 97.62 72 GLY A O 1
ATOM 560 N N . PRO A 1 73 ? 8.389 -9.450 -11.160 1.00 96.19 73 PRO A N 1
ATOM 561 C CA . PRO A 1 73 ? 8.103 -8.159 -10.527 1.00 96.19 73 PRO A CA 1
ATOM 562 C C . PRO A 1 73 ? 7.284 -8.284 -9.237 1.00 96.19 73 PRO A C 1
ATOM 564 O O . PRO A 1 73 ? 7.535 -7.565 -8.269 1.00 96.19 73 PRO A O 1
ATOM 567 N N . THR A 1 74 ? 6.341 -9.230 -9.202 1.00 96.94 74 THR A N 1
ATOM 568 C CA . THR A 1 74 ? 5.528 -9.513 -8.013 1.00 96.94 74 THR A CA 1
ATOM 569 C C . THR A 1 74 ? 6.399 -10.008 -6.859 1.00 96.94 74 THR A C 1
ATOM 571 O O . THR A 1 74 ? 6.327 -9.478 -5.751 1.00 96.94 74 THR A O 1
ATOM 574 N N . GLU A 1 75 ? 7.273 -10.984 -7.114 1.00 98.06 75 GLU A N 1
ATOM 575 C CA . GLU A 1 75 ? 8.195 -11.520 -6.108 1.00 98.06 75 GLU A CA 1
ATOM 576 C C . GLU A 1 75 ? 9.181 -10.465 -5.609 1.00 98.06 75 GLU A C 1
ATOM 578 O O . GLU A 1 75 ? 9.419 -10.381 -4.403 1.00 98.06 75 GLU A O 1
ATOM 583 N N . GLN A 1 76 ? 9.703 -9.628 -6.511 1.00 98.19 76 GLN A N 1
ATOM 584 C CA . GLN A 1 76 ? 10.580 -8.518 -6.152 1.00 98.19 76 GLN A CA 1
ATOM 585 C C . GLN A 1 76 ? 9.870 -7.539 -5.211 1.00 98.19 76 GLN A C 1
ATOM 587 O O . GLN A 1 76 ? 10.392 -7.245 -4.137 1.00 98.19 76 GLN A O 1
ATOM 592 N N . PHE A 1 77 ? 8.673 -7.067 -5.575 1.00 98.19 77 PHE A N 1
ATOM 593 C CA . PHE A 1 77 ? 7.904 -6.153 -4.732 1.00 98.19 77 PHE A CA 1
ATOM 594 C C . PHE A 1 77 ? 7.647 -6.757 -3.348 1.00 98.19 77 PHE A C 1
ATOM 596 O O . PHE A 1 77 ? 7.981 -6.146 -2.335 1.00 98.19 77 PHE A O 1
ATOM 603 N N . CYS A 1 78 ? 7.122 -7.985 -3.291 1.00 97.94 78 CYS A N 1
ATOM 604 C CA . CYS A 1 78 ? 6.840 -8.658 -2.026 1.00 97.94 78 CYS A CA 1
ATOM 605 C C . CYS A 1 78 ? 8.099 -8.851 -1.171 1.00 97.94 78 CYS A C 1
ATOM 607 O O . CYS A 1 78 ? 8.048 -8.640 0.040 1.00 97.94 78 CYS A O 1
ATOM 609 N N . SER A 1 79 ? 9.224 -9.242 -1.777 1.00 98.38 79 SER A N 1
ATOM 610 C CA . SER A 1 79 ? 10.489 -9.433 -1.063 1.00 98.38 79 SER A CA 1
ATOM 611 C C . SER A 1 79 ? 10.976 -8.129 -0.433 1.00 98.38 79 SER A C 1
ATOM 613 O O . SER A 1 79 ? 11.276 -8.103 0.761 1.00 98.38 79 SER A O 1
ATOM 615 N N . GLU A 1 80 ? 10.995 -7.032 -1.193 1.00 98.44 80 GLU A N 1
ATOM 616 C CA . GLU A 1 80 ? 11.473 -5.737 -0.698 1.00 98.44 80 GLU A CA 1
ATOM 617 C C . GLU A 1 80 ? 10.573 -5.154 0.400 1.00 98.44 80 GLU A C 1
ATOM 619 O O . GLU A 1 80 ? 11.083 -4.635 1.395 1.00 98.44 80 GLU A O 1
ATOM 624 N N . ILE A 1 81 ? 9.246 -5.290 0.284 1.00 98.50 81 ILE A N 1
ATOM 625 C CA . ILE A 1 81 ? 8.320 -4.872 1.347 1.00 98.50 81 ILE A CA 1
ATOM 626 C C . ILE A 1 81 ? 8.565 -5.687 2.626 1.00 98.50 81 ILE A C 1
ATOM 628 O O . ILE A 1 81 ? 8.721 -5.113 3.709 1.00 98.50 81 ILE A O 1
ATOM 632 N N . ARG A 1 82 ? 8.677 -7.018 2.509 1.00 98.38 82 ARG A N 1
ATOM 633 C CA . ARG A 1 82 ? 8.836 -7.925 3.659 1.00 98.38 82 ARG A CA 1
ATOM 634 C C . ARG A 1 82 ? 10.157 -7.779 4.402 1.00 98.38 82 ARG A C 1
ATOM 636 O O . ARG A 1 82 ? 10.207 -8.096 5.587 1.00 98.38 82 ARG A O 1
ATOM 643 N N . LYS A 1 83 ? 11.206 -7.244 3.768 1.00 98.25 83 LYS A N 1
ATOM 644 C CA . LYS A 1 83 ? 12.459 -6.900 4.470 1.00 98.25 83 LYS A CA 1
ATOM 645 C C . LYS A 1 83 ? 12.236 -5.909 5.615 1.00 98.25 83 LYS A C 1
ATOM 647 O O . LYS A 1 83 ? 12.947 -5.978 6.612 1.00 98.25 83 LYS A O 1
ATOM 652 N N . ARG A 1 84 ? 11.273 -4.989 5.475 1.00 97.81 84 ARG A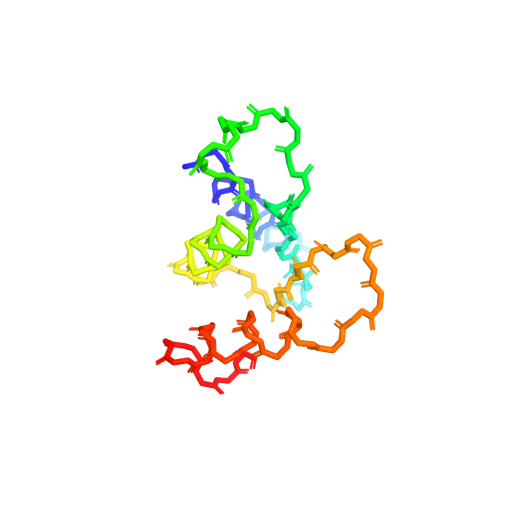 N 1
ATOM 653 C CA . ARG A 1 84 ? 10.920 -4.000 6.511 1.00 97.81 84 ARG A CA 1
ATOM 654 C C . ARG A 1 84 ? 9.648 -4.364 7.272 1.00 97.81 84 ARG A C 1
ATOM 656 O O . ARG A 1 84 ? 9.553 -4.049 8.453 1.00 97.81 84 ARG A O 1
ATOM 663 N N . PHE A 1 85 ? 8.710 -5.049 6.622 1.00 97.44 85 PHE A N 1
ATOM 664 C CA . PHE A 1 85 ? 7.422 -5.442 7.193 1.00 97.44 85 PHE A CA 1
ATOM 665 C C . PHE A 1 85 ? 7.198 -6.956 7.027 1.00 97.44 85 PHE A C 1
ATOM 667 O O . PHE A 1 85 ? 6.478 -7.365 6.120 1.00 97.44 85 PHE A O 1
ATOM 674 N N . PRO A 1 86 ? 7.795 -7.816 7.876 1.00 95.75 86 PRO A N 1
ATOM 675 C CA . PRO A 1 86 ? 7.779 -9.272 7.674 1.00 95.75 86 PRO A CA 1
ATOM 676 C C . PRO A 1 86 ? 6.391 -9.930 7.643 1.00 95.75 86 PRO A C 1
ATOM 678 O O . PRO A 1 86 ? 6.264 -11.030 7.115 1.00 95.75 86 PRO A O 1
ATOM 681 N N . GLY A 1 87 ? 5.370 -9.281 8.215 1.00 89.94 87 GLY A N 1
ATOM 682 C CA . GLY A 1 87 ? 3.982 -9.760 8.221 1.00 89.94 87 GLY A CA 1
ATOM 683 C C . GLY A 1 87 ? 3.111 -9.256 7.065 1.00 89.94 87 GLY A C 1
ATOM 684 O O . GLY A 1 87 ? 1.927 -9.576 7.045 1.00 89.94 87 GLY A O 1
ATOM 685 N N . ALA A 1 88 ? 3.671 -8.454 6.154 1.00 87.06 88 ALA A N 1
ATOM 686 C CA . ALA A 1 88 ? 2.982 -7.975 4.954 1.00 87.06 88 ALA A CA 1
ATOM 687 C C . ALA A 1 88 ? 2.890 -9.043 3.849 1.00 87.06 88 ALA A C 1
ATOM 689 O O . ALA A 1 88 ? 3.693 -10.006 3.836 1.00 87.06 88 ALA A O 1
#

pLDDT: mean 94.59, std 6.52, range [68.12, 98.5]

Radius of gyration: 13.83 Å; chains: 1; bounding box: 32×27×32 Å